Protein AF-A0A7Y1UTW4-F1 (afdb_monomer_lite)

pLDDT: mean 94.78, std 4.52, range [72.5, 98.5]

Sequence (78 aa):
MNTDFKGIIIGGGIMGTSLAYHLILEGWSDVLLLEKGELASGSTWHAAGQITHSTSSYGLASMTKYGTRKYAELESET

Structure (mmCIF, N/CA/C/O backbone):
data_AF-A0A7Y1UTW4-F1
#
_entry.id   AF-A0A7Y1UTW4-F1
#
loop_
_atom_site.group_PDB
_atom_site.id
_atom_site.type_symbol
_atom_site.label_atom_id
_atom_site.label_alt_id
_atom_site.label_comp_id
_atom_site.label_asym_id
_atom_site.label_entity_id
_atom_site.label_seq_id
_atom_site.pdbx_PDB_ins_code
_atom_site.Cartn_x
_atom_site.Cartn_y
_atom_site.Cartn_z
_atom_site.occupancy
_atom_site.B_iso_or_equiv
_atom_site.auth_seq_id
_atom_site.auth_comp_id
_atom_site.auth_asym_id
_atom_site.auth_atom_id
_atom_site.pdbx_PDB_model_num
ATOM 1 N N . MET A 1 1 ? -19.095 -9.857 14.474 1.00 72.50 1 MET A N 1
ATOM 2 C CA . MET A 1 1 ? -18.232 -9.027 13.610 1.00 72.50 1 MET A CA 1
ATOM 3 C C . MET A 1 1 ? -18.729 -7.603 13.764 1.00 72.50 1 MET A C 1
ATOM 5 O O . MET A 1 1 ? -19.944 -7.441 13.746 1.00 72.50 1 MET A O 1
ATOM 9 N N . ASN A 1 2 ? -17.855 -6.624 14.017 1.00 80.81 2 ASN A N 1
ATOM 10 C CA . ASN A 1 2 ? -18.277 -5.220 13.981 1.00 80.81 2 ASN A CA 1
ATOM 11 C C . ASN A 1 2 ? -18.799 -4.922 12.563 1.00 80.81 2 ASN A C 1
ATOM 13 O O . ASN A 1 2 ? -18.219 -5.423 11.598 1.00 80.81 2 ASN A O 1
ATOM 17 N N . THR A 1 3 ? -19.916 -4.210 12.448 1.00 90.06 3 THR A N 1
ATOM 18 C CA . THR A 1 3 ? -20.535 -3.833 11.167 1.00 90.06 3 THR A CA 1
ATOM 19 C C . THR A 1 3 ? -20.428 -2.340 10.882 1.00 90.06 3 THR A C 1
ATOM 21 O O . THR A 1 3 ? -20.699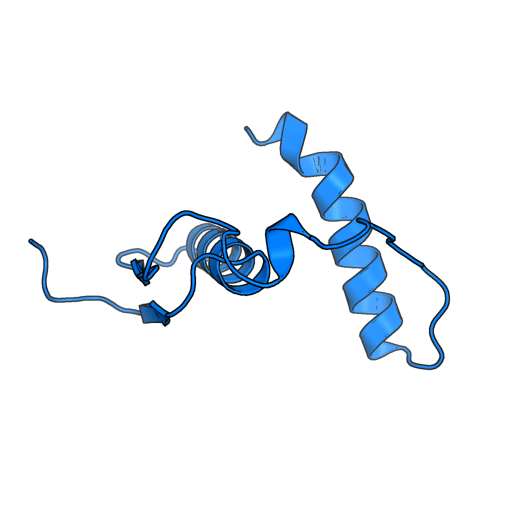 -1.929 9.757 1.00 90.06 3 THR A O 1
ATOM 24 N N . ASP A 1 4 ? -19.995 -1.548 11.863 1.00 93.12 4 ASP A N 1
ATOM 25 C CA . ASP A 1 4 ? -19.826 -0.106 11.739 1.00 93.12 4 ASP A CA 1
ATOM 26 C C . ASP A 1 4 ? -18.347 0.215 11.492 1.00 93.12 4 ASP A C 1
ATOM 28 O O . ASP A 1 4 ? -17.497 0.025 12.363 1.00 93.12 4 ASP A O 1
ATOM 32 N N . PHE A 1 5 ? -18.041 0.698 10.285 1.00 95.38 5 PHE A N 1
ATOM 33 C CA . PHE A 1 5 ? -16.692 1.072 9.854 1.00 95.38 5 PHE A CA 1
ATOM 34 C C . PHE A 1 5 ? -16.682 2.490 9.287 1.00 95.38 5 PHE A C 1
ATOM 36 O O . PHE A 1 5 ? -17.608 2.888 8.578 1.00 95.38 5 PHE A O 1
ATOM 43 N N . LYS A 1 6 ? -15.606 3.241 9.542 1.00 93.31 6 LYS A N 1
ATOM 44 C CA . LYS A 1 6 ? -15.398 4.574 8.946 1.00 93.31 6 LYS A CA 1
ATOM 45 C C . LYS A 1 6 ? -14.955 4.491 7.488 1.00 93.31 6 LYS A C 1
ATOM 47 O O . LYS A 1 6 ? -15.227 5.399 6.708 1.00 93.31 6 LYS A O 1
ATOM 52 N N . GLY A 1 7 ? -14.270 3.409 7.121 1.00 95.56 7 GLY A N 1
ATOM 53 C CA . GLY A 1 7 ? -13.807 3.166 5.761 1.00 95.56 7 GLY A CA 1
ATOM 54 C C . GLY A 1 7 ? -13.654 1.678 5.476 1.00 95.56 7 GLY A C 1
ATOM 55 O O . GLY A 1 7 ? -13.144 0.928 6.308 1.00 95.56 7 GLY A O 1
ATOM 56 N N . ILE A 1 8 ? -14.092 1.260 4.288 1.00 97.69 8 ILE A N 1
ATOM 57 C CA . ILE A 1 8 ? -13.915 -0.104 3.785 1.00 97.69 8 ILE A CA 1
A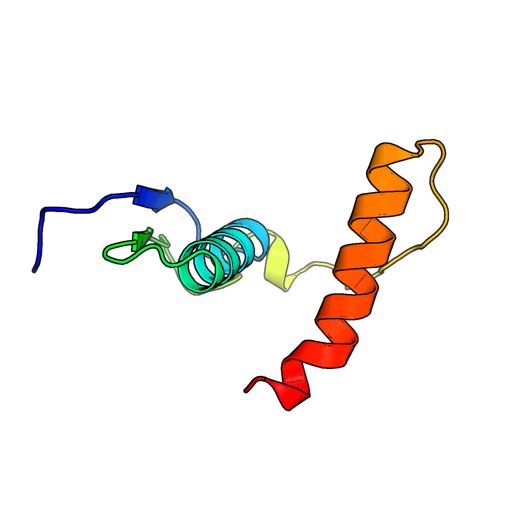TOM 58 C C . ILE A 1 8 ? -13.054 -0.038 2.524 1.00 97.69 8 ILE A C 1
ATOM 60 O O . ILE A 1 8 ? -13.417 0.615 1.546 1.00 97.69 8 ILE A O 1
ATOM 64 N N . ILE A 1 9 ? -11.910 -0.714 2.554 1.00 98.31 9 ILE A N 1
ATOM 65 C CA . ILE A 1 9 ? -10.956 -0.822 1.452 1.00 98.31 9 ILE A CA 1
ATOM 66 C C . ILE A 1 9 ? -11.183 -2.166 0.765 1.00 98.31 9 ILE A C 1
ATOM 68 O O . ILE A 1 9 ? -11.131 -3.213 1.408 1.00 98.31 9 ILE A O 1
ATOM 72 N N . ILE A 1 10 ? -11.427 -2.142 -0.544 1.00 98.25 10 ILE A N 1
ATOM 73 C CA . ILE A 1 10 ? -11.656 -3.346 -1.349 1.00 98.25 10 ILE A CA 1
ATOM 74 C C . ILE A 1 10 ? -10.408 -3.605 -2.197 1.00 98.25 10 ILE A C 1
ATOM 76 O O . ILE A 1 10 ? -10.129 -2.866 -3.141 1.00 98.25 10 ILE A O 1
ATOM 80 N N . GLY A 1 11 ? -9.675 -4.661 -1.851 1.00 98.38 11 GLY A N 1
ATOM 81 C CA . GLY A 1 11 ? -8.431 -5.094 -2.483 1.00 98.38 11 GLY A CA 1
ATOM 82 C C . GLY A 1 11 ? -7.231 -5.019 -1.534 1.00 98.38 11 GLY A C 1
ATOM 83 O O . GLY A 1 11 ? -6.868 -3.950 -1.052 1.00 98.38 11 GLY A O 1
ATOM 84 N N . GLY A 1 12 ? -6.571 -6.153 -1.320 1.00 98.38 12 GLY A N 1
ATOM 85 C CA . GLY A 1 12 ? -5.374 -6.351 -0.496 1.00 98.38 12 GLY A CA 1
ATOM 86 C C . GLY A 1 12 ? -4.062 -6.341 -1.278 1.00 98.38 12 GLY A C 1
ATOM 87 O O . GLY A 1 12 ? -3.085 -6.959 -0.859 1.00 98.38 12 GLY A O 1
ATOM 88 N N . GLY A 1 13 ? -4.027 -5.668 -2.430 1.00 98.50 13 GLY A N 1
ATOM 89 C CA . GLY A 1 13 ? -2.781 -5.343 -3.129 1.00 98.50 13 GLY A CA 1
ATOM 90 C C . GLY A 1 13 ? -2.033 -4.179 -2.469 1.00 98.50 13 GLY A C 1
ATOM 91 O O . GLY A 1 13 ? -2.543 -3.551 -1.541 1.00 98.50 13 GLY A O 1
ATOM 92 N N . ILE A 1 14 ? -0.855 -3.835 -3.002 1.00 97.56 14 ILE A N 1
ATOM 93 C CA . ILE A 1 14 ? 0.028 -2.794 -2.435 1.00 97.56 14 ILE A CA 1
ATOM 94 C C . ILE A 1 14 ? -0.669 -1.445 -2.198 1.00 97.56 14 ILE A C 1
ATOM 96 O O . ILE A 1 14 ? -0.397 -0.770 -1.212 1.00 97.56 14 ILE A O 1
ATOM 100 N N . MET A 1 15 ? -1.599 -1.054 -3.074 1.00 97.75 15 MET A N 1
ATOM 101 C CA . MET A 1 15 ? -2.342 0.199 -2.917 1.00 97.75 15 MET A CA 1
ATOM 102 C C . MET A 1 15 ? -3.323 0.150 -1.742 1.00 97.75 15 MET A C 1
ATOM 104 O O . MET A 1 15 ? -3.438 1.127 -1.009 1.00 97.75 15 MET A O 1
ATOM 108 N N . GLY A 1 16 ? -4.019 -0.974 -1.551 1.00 98.12 16 GLY A N 1
ATOM 109 C CA . GLY A 1 16 ? -5.007 -1.120 -0.484 1.00 98.12 16 GLY A CA 1
ATOM 110 C C . GLY A 1 16 ? -4.359 -1.234 0.889 1.00 98.12 16 GLY A C 1
ATOM 111 O O . GLY A 1 16 ? -4.784 -0.559 1.825 1.00 98.12 16 GLY A O 1
ATOM 112 N N . THR A 1 17 ? -3.281 -2.012 0.999 1.00 97.56 17 THR A N 1
ATOM 113 C CA . THR A 1 17 ? -2.514 -2.126 2.247 1.00 97.56 17 THR A CA 1
ATOM 114 C C . THR A 1 17 ? -1.804 -0.820 2.592 1.00 97.56 17 THR A C 1
ATOM 116 O O . THR A 1 17 ? -1.848 -0.400 3.745 1.00 97.56 17 THR A O 1
ATOM 119 N N . SER A 1 18 ? -1.232 -0.128 1.598 1.00 97.69 18 SER A N 1
ATOM 120 C CA . SER A 1 18 ? -0.652 1.206 1.785 1.00 97.69 18 SER A CA 1
ATOM 121 C C . SER A 1 18 ? -1.701 2.200 2.284 1.00 97.69 18 SER A C 1
ATOM 123 O O . SER A 1 18 ? -1.473 2.865 3.291 1.00 97.69 18 SER A O 1
ATOM 125 N N . LEU A 1 19 ? -2.880 2.269 1.658 1.00 97.81 19 LEU A N 1
ATOM 126 C CA . LEU A 1 19 ? -3.951 3.157 2.116 1.00 97.81 19 LEU A CA 1
ATOM 127 C C . LEU A 1 19 ? -4.384 2.837 3.555 1.00 97.81 19 LEU A C 1
ATOM 129 O O . LEU A 1 19 ? -4.511 3.755 4.361 1.00 97.81 19 LEU A O 1
ATOM 133 N N . ALA A 1 20 ? -4.570 1.556 3.890 1.00 97.62 20 ALA A N 1
ATOM 134 C CA . ALA A 1 20 ? -4.938 1.137 5.242 1.00 97.62 20 ALA A CA 1
ATOM 135 C C . ALA A 1 20 ? -3.898 1.587 6.280 1.00 97.62 20 ALA A C 1
ATOM 137 O O . ALA A 1 20 ? -4.259 2.195 7.285 1.00 97.62 20 ALA A O 1
ATOM 138 N N . TYR A 1 21 ? -2.615 1.345 6.002 1.00 96.50 21 TYR A N 1
ATOM 139 C CA . TYR A 1 21 ? -1.503 1.757 6.859 1.00 96.50 21 TYR A CA 1
ATOM 140 C C . TYR A 1 21 ? -1.496 3.278 7.091 1.00 96.50 21 TYR A C 1
ATOM 142 O O . TYR A 1 21 ? -1.455 3.718 8.239 1.00 96.50 21 TYR A O 1
ATOM 150 N N . HIS A 1 22 ? -1.628 4.090 6.036 1.00 97.00 22 HIS A N 1
ATOM 151 C CA . HIS A 1 22 ? -1.610 5.550 6.180 1.00 97.00 22 HIS A CA 1
ATOM 152 C C . HIS A 1 22 ? -2.851 6.088 6.901 1.00 97.00 22 HIS A C 1
ATOM 154 O O . HIS A 1 22 ? -2.724 7.002 7.707 1.00 97.00 22 HIS A O 1
ATOM 160 N N . LEU A 1 23 ? -4.041 5.522 6.671 1.00 97.38 23 LEU A N 1
ATOM 161 C CA . LEU A 1 23 ? -5.244 5.930 7.406 1.00 97.38 23 LEU A CA 1
ATOM 162 C C . LEU A 1 23 ? -5.085 5.693 8.912 1.00 97.38 23 LEU A C 1
ATOM 164 O O . LEU A 1 23 ? -5.445 6.558 9.709 1.00 97.38 23 LEU A O 1
ATOM 168 N N . ILE A 1 24 ? -4.508 4.553 9.299 1.00 95.44 24 ILE A N 1
ATOM 169 C CA . ILE A 1 24 ? -4.248 4.235 10.707 1.00 95.44 24 ILE A CA 1
ATOM 170 C C . ILE A 1 24 ? -3.232 5.217 11.307 1.00 95.44 24 ILE A C 1
ATOM 172 O O . ILE A 1 24 ? -3.455 5.709 12.413 1.00 95.44 24 ILE A O 1
ATOM 176 N N . LEU A 1 25 ? -2.160 5.559 10.581 1.00 94.69 25 LEU A N 1
ATOM 177 C CA . LEU A 1 25 ? -1.197 6.577 11.025 1.00 94.69 25 LEU A CA 1
ATOM 178 C C . LEU A 1 25 ? -1.828 7.966 11.200 1.00 94.69 25 LEU A C 1
ATOM 180 O O . LEU A 1 25 ? -1.477 8.682 12.133 1.00 94.69 25 LEU A O 1
ATOM 184 N N . GLU A 1 26 ? -2.796 8.323 10.356 1.00 96.62 26 GLU A N 1
ATOM 185 C CA . GLU A 1 26 ? -3.587 9.559 10.467 1.00 96.62 26 GLU A CA 1
ATOM 186 C C . GLU A 1 26 ? -4.678 9.484 11.561 1.00 96.62 26 GLU A C 1
ATOM 188 O O . GLU A 1 26 ? -5.538 10.360 11.667 1.00 96.62 26 GLU A O 1
ATOM 193 N N . GLY A 1 27 ? -4.670 8.436 12.391 1.00 96.69 27 GLY A N 1
ATOM 194 C CA . GLY A 1 27 ? -5.550 8.295 13.551 1.00 96.69 27 GLY A CA 1
ATOM 195 C C . GLY A 1 27 ? -6.934 7.726 13.238 1.00 96.69 27 GLY A C 1
ATOM 196 O O . GLY A 1 27 ? -7.827 7.782 14.091 1.00 96.69 27 GLY A O 1
ATOM 197 N N . TRP A 1 28 ? -7.148 7.169 12.043 1.00 96.19 28 TRP A N 1
ATOM 198 C CA . TRP A 1 28 ? -8.397 6.471 11.758 1.00 96.19 28 TRP A CA 1
ATOM 199 C C . TRP A 1 28 ? -8.461 5.156 12.536 1.00 96.19 28 TRP A C 1
ATOM 201 O O . TRP A 1 28 ? -7.675 4.236 12.328 1.00 96.19 28 TRP A O 1
ATOM 211 N N . SER A 1 29 ? -9.463 5.058 13.404 1.00 90.62 29 SER A N 1
ATOM 212 C CA . SER A 1 29 ? -9.971 3.797 13.939 1.00 90.62 29 SER A CA 1
ATOM 213 C C . SER A 1 29 ? -11.031 3.211 12.994 1.00 90.62 29 SER A C 1
ATOM 215 O O . SER A 1 29 ? -11.636 3.946 12.212 1.00 90.62 29 SER A O 1
ATOM 217 N N . ASP A 1 30 ? -11.304 1.908 13.088 1.00 93.75 30 ASP A N 1
ATOM 218 C CA . ASP A 1 30 ? -12.443 1.261 12.409 1.00 93.75 30 ASP A CA 1
ATOM 219 C C . ASP A 1 30 ? -12.355 1.255 10.868 1.00 93.75 30 ASP A C 1
ATOM 221 O O . ASP A 1 30 ? -13.326 1.546 10.163 1.00 93.75 30 ASP A O 1
ATOM 225 N N . VAL A 1 31 ? -11.177 0.907 10.338 1.00 96.75 31 VAL A N 1
ATOM 226 C CA . VAL A 1 31 ? -10.943 0.654 8.905 1.00 96.75 31 VAL A CA 1
ATOM 227 C C . VAL A 1 31 ? -10.943 -0.853 8.641 1.00 96.75 31 VAL A C 1
ATOM 229 O O . VAL A 1 31 ? -10.233 -1.602 9.311 1.00 96.75 31 VAL A O 1
ATOM 232 N N . LEU A 1 32 ? -11.715 -1.298 7.648 1.00 96.88 32 LEU A N 1
ATOM 233 C CA . LEU A 1 32 ? -11.762 -2.695 7.210 1.00 96.88 32 LEU A CA 1
ATOM 234 C C . LEU A 1 32 ? -11.114 -2.842 5.833 1.00 96.88 32 LEU A C 1
ATOM 236 O O . LEU A 1 32 ? -11.525 -2.169 4.893 1.00 96.88 32 LEU A O 1
ATOM 240 N N . LEU A 1 33 ? -10.158 -3.761 5.688 1.00 97.94 33 LEU A N 1
ATOM 241 C CA . LEU A 1 33 ? -9.637 -4.182 4.387 1.00 97.94 33 LEU A CA 1
ATOM 242 C C . LEU A 1 33 ? -10.216 -5.551 4.023 1.00 97.94 33 LEU A C 1
ATOM 244 O O . LEU A 1 33 ? -10.110 -6.501 4.796 1.00 97.94 33 LEU A O 1
ATOM 248 N N . LEU A 1 34 ? -10.817 -5.644 2.839 1.00 97.75 34 LEU A N 1
ATOM 249 C CA . LEU A 1 34 ? -11.374 -6.871 2.278 1.00 97.75 34 LEU A CA 1
ATOM 250 C C . LEU A 1 34 ? -10.578 -7.284 1.042 1.00 97.75 34 LEU A C 1
ATOM 252 O O . LEU A 1 34 ? -10.480 -6.526 0.080 1.00 97.75 34 LEU A O 1
ATOM 256 N N . GLU A 1 35 ? -10.054 -8.505 1.051 1.00 98.06 35 GLU A N 1
ATOM 257 C CA . GLU A 1 35 ? -9.394 -9.136 -0.093 1.00 98.06 35 GLU A CA 1
ATOM 258 C C . GLU A 1 35 ? -10.154 -10.411 -0.474 1.00 98.06 35 GLU A C 1
ATOM 260 O O . GLU A 1 35 ? -10.660 -11.129 0.388 1.00 98.06 35 GLU A O 1
ATOM 265 N N . LYS A 1 36 ? -10.277 -10.663 -1.781 1.00 97.69 36 LYS A N 1
ATOM 266 C CA . LYS A 1 36 ? -10.940 -11.848 -2.331 1.00 97.69 36 LYS A CA 1
ATOM 267 C C . LYS A 1 36 ? -10.121 -13.116 -2.073 1.00 97.69 36 LYS A C 1
ATOM 269 O O . LYS A 1 36 ? -10.712 -14.168 -1.837 1.00 97.69 36 LYS A O 1
ATOM 274 N N . GLY A 1 37 ? -8.802 -13.029 -2.225 1.00 96.38 37 GLY A N 1
ATOM 275 C CA . GLY A 1 37 ? -7.857 -14.127 -2.045 1.00 96.38 37 GLY A CA 1
ATOM 276 C C . GLY A 1 37 ? -6.909 -13.877 -0.878 1.00 96.38 37 GLY A C 1
ATOM 277 O O . GLY A 1 37 ? -7.337 -13.679 0.257 1.00 96.38 37 GLY A O 1
ATOM 278 N N . GLU A 1 38 ? -5.615 -13.885 -1.176 1.00 97.44 38 GLU A N 1
ATOM 279 C CA . GLU A 1 38 ? -4.551 -13.586 -0.220 1.00 97.44 38 GLU A CA 1
ATOM 280 C C . GLU A 1 38 ? -3.992 -12.184 -0.482 1.00 97.44 38 GLU A C 1
ATOM 282 O O . GLU A 1 38 ? -4.138 -11.625 -1.573 1.00 97.44 38 GLU A O 1
ATOM 287 N N . LEU A 1 39 ? -3.320 -11.596 0.509 1.00 98.12 39 LEU A N 1
ATOM 288 C CA . LEU A 1 39 ? -2.646 -10.316 0.300 1.00 98.12 39 LEU A CA 1
ATOM 289 C C . LEU A 1 39 ? -1.688 -10.406 -0.895 1.00 98.12 39 LEU A C 1
ATOM 291 O O . LEU A 1 39 ? -1.014 -11.412 -1.104 1.00 98.12 39 LEU A O 1
ATOM 295 N N . ALA A 1 40 ? -1.642 -9.337 -1.687 1.00 97.81 40 ALA A N 1
ATOM 296 C CA . ALA A 1 40 ? -0.851 -9.233 -2.911 1.00 97.81 40 ALA A CA 1
ATOM 297 C C . ALA A 1 40 ? -1.195 -10.219 -4.052 1.00 97.81 40 ALA A C 1
ATOM 299 O O . ALA A 1 40 ? -0.550 -10.131 -5.101 1.00 97.81 40 ALA A O 1
ATOM 300 N N . SER A 1 41 ? -2.234 -11.064 -3.947 1.00 97.00 41 SER A N 1
ATOM 301 C CA . SER A 1 41 ? -2.554 -12.083 -4.971 1.00 97.00 41 SER A CA 1
ATOM 302 C C . SER A 1 41 ? -3.008 -11.529 -6.335 1.00 97.00 41 SER A C 1
ATOM 304 O O . SER A 1 41 ? -3.176 -12.290 -7.285 1.00 97.00 41 SER A O 1
ATOM 306 N N . GLY A 1 42 ? -3.225 -10.214 -6.446 1.00 96.56 42 GLY A N 1
ATOM 307 C CA . GLY A 1 42 ? -3.506 -9.503 -7.701 1.00 96.56 42 GLY A CA 1
ATOM 308 C C . GLY A 1 42 ? -2.244 -9.205 -8.523 1.00 96.56 42 GLY A C 1
ATOM 309 O O . GLY A 1 42 ? -1.390 -10.059 -8.705 1.00 96.56 42 GLY A O 1
ATOM 310 N N . SER A 1 43 ? -2.090 -7.977 -9.025 1.00 97.50 43 SER A N 1
ATOM 311 C CA . SER A 1 43 ? -0.900 -7.606 -9.811 1.00 97.50 43 SER A CA 1
ATOM 312 C C . SER A 1 43 ? 0.375 -7.413 -8.986 1.00 97.50 43 SER A C 1
ATOM 314 O O . SER A 1 43 ? 1.473 -7.357 -9.536 1.00 97.50 43 SER A O 1
ATOM 316 N N . THR A 1 44 ? 0.240 -7.290 -7.664 1.00 98.06 44 THR A N 1
ATOM 317 C CA . THR A 1 44 ? 1.354 -6.989 -6.762 1.00 98.06 44 THR A CA 1
ATOM 318 C C . THR A 1 44 ? 2.385 -8.118 -6.709 1.00 98.06 44 THR A C 1
ATOM 320 O O . THR A 1 44 ? 3.571 -7.816 -6.799 1.00 98.06 44 THR A O 1
ATOM 323 N N . TRP A 1 45 ? 1.980 -9.392 -6.615 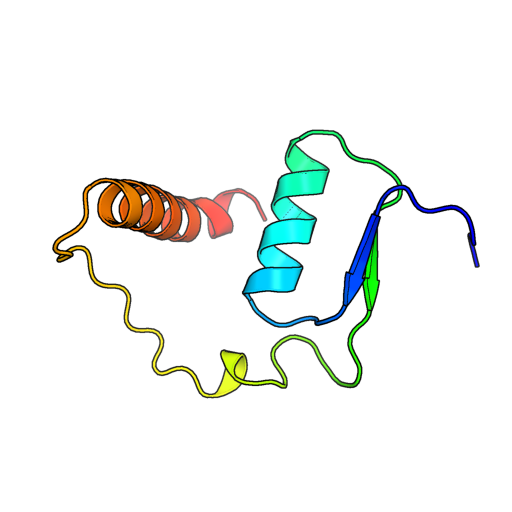1.00 97.19 45 TRP A N 1
ATOM 324 C CA . TRP A 1 45 ? 2.937 -10.505 -6.482 1.00 97.19 45 TRP A CA 1
ATOM 325 C C . TRP A 1 45 ? 3.861 -10.666 -7.697 1.00 97.19 45 TRP A C 1
ATOM 327 O O . TRP A 1 45 ? 5.008 -11.073 -7.543 1.00 97.19 45 TRP A O 1
ATOM 337 N N . HIS A 1 46 ? 3.367 -10.352 -8.899 1.00 96.81 46 HIS A N 1
ATOM 338 C CA . HIS A 1 46 ? 4.116 -10.516 -10.147 1.00 96.81 46 HIS A CA 1
ATOM 339 C C . HIS A 1 46 ? 4.750 -9.208 -10.642 1.00 96.81 46 HIS A C 1
ATOM 341 O O . HIS A 1 46 ? 5.178 -9.115 -11.797 1.00 96.81 46 HIS A O 1
ATOM 347 N N . ALA A 1 47 ? 4.771 -8.161 -9.814 1.00 97.06 47 ALA A N 1
ATOM 348 C CA . ALA A 1 47 ? 5.472 -6.931 -10.142 1.00 97.06 47 ALA A CA 1
ATOM 349 C C . ALA A 1 47 ? 6.991 -7.164 -10.092 1.00 97.06 47 ALA A C 1
ATOM 351 O O . ALA A 1 47 ? 7.506 -7.758 -9.152 1.00 97.06 47 ALA A O 1
ATOM 352 N N . ALA A 1 48 ? 7.733 -6.625 -11.063 1.00 97.50 48 ALA A N 1
ATOM 353 C CA . ALA A 1 48 ? 9.196 -6.740 -11.092 1.00 97.50 48 ALA A CA 1
ATOM 354 C C . ALA A 1 48 ? 9.907 -5.964 -9.959 1.00 97.50 48 ALA A C 1
ATOM 356 O O . ALA A 1 48 ? 11.118 -6.081 -9.803 1.00 97.50 48 ALA A O 1
ATOM 357 N N . GLY A 1 49 ? 9.179 -5.132 -9.203 1.00 94.44 49 GLY A N 1
ATOM 358 C CA . GLY A 1 49 ? 9.717 -4.387 -8.060 1.00 94.44 49 GLY A CA 1
ATOM 359 C C . GLY A 1 49 ? 10.577 -3.167 -8.413 1.00 94.44 49 GLY A C 1
ATOM 360 O O . GLY A 1 49 ? 11.271 -2.642 -7.549 1.00 94.44 49 GLY A O 1
ATOM 361 N N . GLN A 1 50 ? 10.559 -2.692 -9.663 1.00 94.38 50 GLN A N 1
ATOM 362 C CA . GLN A 1 50 ? 11.354 -1.527 -10.066 1.00 94.38 50 GLN A CA 1
ATOM 363 C C . GLN A 1 50 ? 10.792 -0.219 -9.488 1.00 94.38 50 GLN A C 1
ATOM 365 O O . GLN A 1 50 ? 9.622 0.106 -9.686 1.00 94.38 50 GLN A O 1
ATOM 370 N N . ILE A 1 51 ? 11.656 0.572 -8.847 1.00 90.56 51 ILE A N 1
ATOM 371 C CA . ILE A 1 51 ? 11.340 1.908 -8.328 1.00 90.56 51 ILE A CA 1
ATOM 372 C C . ILE A 1 51 ? 12.283 2.911 -9.002 1.00 90.56 51 ILE A C 1
ATOM 374 O O . ILE A 1 51 ? 13.499 2.827 -8.844 1.00 90.56 51 ILE A O 1
ATOM 378 N N . THR A 1 52 ? 11.735 3.851 -9.779 1.00 89.62 52 THR A N 1
ATOM 379 C CA . THR A 1 52 ? 12.507 4.859 -10.530 1.00 89.62 52 THR A CA 1
ATOM 380 C C . THR A 1 52 ? 12.216 6.267 -10.035 1.00 89.62 52 THR A C 1
ATOM 382 O O . THR A 1 52 ? 11.059 6.611 -9.822 1.00 89.62 52 THR A O 1
ATOM 385 N N . HIS A 1 53 ? 13.258 7.093 -9.907 1.00 87.75 53 HIS A N 1
ATOM 386 C CA . HIS A 1 53 ? 13.154 8.510 -9.542 1.00 87.75 53 HIS A CA 1
ATOM 387 C C . HIS A 1 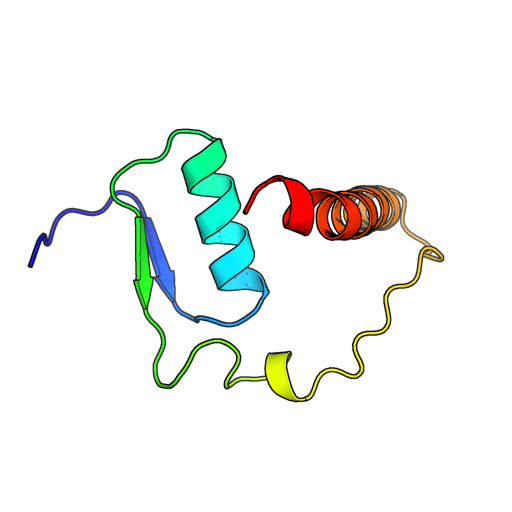53 ? 12.882 9.439 -10.730 1.00 87.75 53 HIS A C 1
ATOM 389 O O . HIS A 1 53 ? 12.454 10.577 -10.536 1.00 87.75 53 HIS A O 1
ATOM 395 N N . SER A 1 54 ? 13.135 8.977 -11.955 1.00 91.12 54 SER A N 1
ATOM 396 C CA . SER A 1 54 ? 13.007 9.796 -13.158 1.00 91.12 54 SER A CA 1
ATOM 397 C C . SER A 1 54 ? 11.552 9.852 -13.614 1.00 91.12 54 SER A C 1
ATOM 399 O O . SER A 1 54 ? 10.970 8.839 -13.993 1.00 91.12 54 SER A O 1
ATOM 401 N N . THR A 1 55 ? 10.966 11.046 -13.602 1.00 90.81 55 THR A N 1
ATOM 402 C CA . THR A 1 55 ? 9.598 11.296 -14.071 1.00 90.81 55 THR A CA 1
ATOM 403 C C . THR A 1 55 ? 9.477 12.706 -14.641 1.00 90.81 55 THR A C 1
ATOM 405 O O . THR A 1 55 ? 10.214 13.610 -14.249 1.00 90.81 55 THR A O 1
ATOM 408 N N . SER A 1 56 ? 8.554 12.894 -15.583 1.00 93.38 56 SER A N 1
ATOM 409 C CA . SER A 1 56 ? 8.286 14.172 -16.254 1.00 93.38 56 SER A CA 1
ATOM 410 C C . SER A 1 56 ? 7.324 15.084 -15.483 1.00 93.38 56 SER A C 1
ATOM 412 O O . SER A 1 56 ? 7.065 16.204 -15.918 1.00 93.38 56 SER A O 1
ATOM 414 N N . SER A 1 57 ? 6.786 14.629 -14.346 1.00 95.81 57 SER A N 1
ATOM 415 C CA . SER A 1 57 ? 5.816 15.372 -13.535 1.00 95.81 57 SER A CA 1
ATOM 416 C C . SER A 1 57 ? 6.341 15.633 -12.130 1.00 95.81 57 SER A C 1
ATOM 418 O O . SER A 1 57 ? 6.761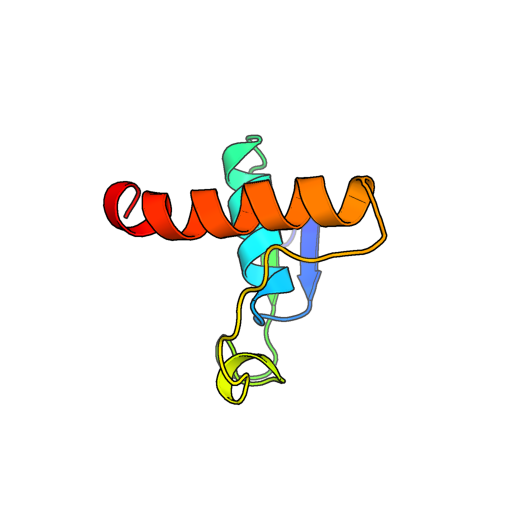 14.711 -11.432 1.00 95.81 57 SER A O 1
ATOM 420 N N . TYR A 1 58 ? 6.234 16.883 -11.677 1.00 94.25 58 TYR A N 1
ATOM 421 C CA . TYR A 1 58 ? 6.603 17.271 -10.315 1.00 94.25 58 TYR A CA 1
ATOM 422 C C . TYR A 1 58 ? 5.776 16.533 -9.251 1.00 94.25 58 TYR A C 1
ATOM 424 O O . TYR A 1 58 ? 6.324 16.060 -8.256 1.00 94.25 58 TYR A O 1
ATOM 432 N N . GLY A 1 59 ? 4.465 16.384 -9.474 1.00 94.75 59 GLY A N 1
ATOM 433 C CA . GLY A 1 59 ? 3.584 15.677 -8.539 1.00 94.75 59 GLY A CA 1
ATOM 434 C C . GLY A 1 59 ? 3.987 14.210 -8.382 1.00 94.75 59 GLY A C 1
ATOM 435 O O . GLY A 1 59 ? 4.133 13.722 -7.262 1.00 94.75 59 GLY A O 1
ATOM 436 N N . LEU A 1 60 ? 4.278 13.540 -9.501 1.00 93.81 60 LEU A N 1
ATOM 437 C CA . LEU A 1 60 ? 4.775 12.163 -9.479 1.00 93.81 60 LEU A CA 1
ATOM 438 C C . LEU A 1 60 ? 6.165 12.073 -8.843 1.00 93.81 60 LEU A C 1
ATOM 440 O O . LEU A 1 60 ? 6.414 11.148 -8.078 1.00 93.81 60 LEU A O 1
ATOM 444 N N . ALA A 1 61 ? 7.049 13.046 -9.089 1.00 94.62 61 ALA A N 1
ATOM 445 C CA . ALA A 1 61 ? 8.373 13.075 -8.468 1.00 94.62 61 ALA A CA 1
ATOM 446 C C . ALA A 1 61 ? 8.269 13.151 -6.938 1.00 94.62 61 ALA A C 1
ATOM 448 O O . ALA A 1 61 ? 9.011 12.464 -6.234 1.00 94.62 61 ALA A O 1
ATOM 449 N N . SER A 1 62 ? 7.321 13.942 -6.425 1.00 94.31 62 SER A N 1
ATOM 450 C CA . SER A 1 62 ? 7.038 14.036 -4.990 1.00 94.31 62 SER A CA 1
ATOM 451 C C . SER A 1 62 ? 6.547 12.702 -4.417 1.00 94.31 62 SER A C 1
ATOM 453 O O . SER A 1 62 ? 7.089 12.227 -3.417 1.00 94.31 62 SER A O 1
ATOM 455 N N . MET A 1 63 ? 5.592 12.047 -5.087 1.00 93.94 63 MET A N 1
ATOM 456 C CA . MET A 1 63 ? 5.067 10.741 -4.665 1.00 93.94 63 MET A CA 1
ATOM 457 C C . MET A 1 63 ? 6.144 9.655 -4.664 1.00 93.94 63 MET A C 1
ATOM 459 O O . MET A 1 63 ? 6.277 8.924 -3.686 1.00 93.94 63 MET A O 1
ATOM 463 N N . THR A 1 64 ? 6.953 9.571 -5.721 1.00 93.94 64 THR A N 1
ATOM 464 C CA . THR A 1 64 ? 8.068 8.623 -5.787 1.00 93.94 64 THR A CA 1
ATOM 465 C C . THR A 1 64 ? 9.088 8.898 -4.689 1.00 93.94 64 THR A C 1
ATOM 467 O O . THR A 1 64 ? 9.525 7.971 -4.014 1.00 93.94 64 THR A O 1
ATOM 470 N N . LYS A 1 65 ? 9.462 10.166 -4.471 1.00 94.31 65 LYS A N 1
ATOM 471 C CA . LYS A 1 65 ? 10.398 10.543 -3.403 1.00 94.31 65 LYS A CA 1
ATOM 472 C C . LYS A 1 65 ? 9.889 10.093 -2.032 1.00 94.31 65 LYS A C 1
ATOM 474 O O . LYS A 1 65 ? 10.683 9.592 -1.238 1.00 94.31 65 LYS A O 1
ATOM 479 N N . TYR A 1 66 ? 8.594 10.269 -1.770 1.00 94.81 66 TYR A N 1
ATOM 480 C CA . TYR A 1 66 ? 7.950 9.775 -0.558 1.00 94.81 66 TYR A CA 1
ATOM 481 C C . TYR A 1 66 ? 7.999 8.244 -0.475 1.00 94.81 66 TYR A C 1
ATOM 483 O O . TYR A 1 66 ? 8.521 7.708 0.498 1.00 94.81 66 TYR A O 1
ATOM 491 N N . GLY A 1 67 ? 7.527 7.550 -1.516 1.00 94.00 67 GLY A N 1
ATOM 492 C CA . GLY A 1 67 ? 7.446 6.089 -1.549 1.00 94.00 67 GLY A CA 1
ATOM 493 C C . GLY A 1 67 ? 8.802 5.408 -1.369 1.00 94.00 67 GLY A C 1
ATOM 494 O O . GLY A 1 67 ? 8.928 4.522 -0.529 1.00 94.00 67 GLY A O 1
ATOM 495 N N . THR A 1 68 ? 9.842 5.861 -2.079 1.00 94.44 68 THR A N 1
ATOM 496 C CA . THR A 1 68 ? 11.195 5.298 -1.934 1.00 94.44 68 THR A CA 1
ATOM 497 C C . THR A 1 68 ? 11.738 5.484 -0.521 1.00 94.44 68 THR A C 1
ATOM 499 O O . THR A 1 68 ? 12.332 4.561 0.028 1.00 94.44 68 THR A O 1
ATOM 502 N N . ARG A 1 69 ? 11.540 6.666 0.080 1.00 94.56 69 ARG A N 1
ATOM 503 C CA . ARG A 1 69 ? 11.974 6.911 1.459 1.00 94.56 69 ARG A CA 1
ATOM 504 C C . ARG A 1 69 ? 11.222 6.010 2.432 1.00 94.56 69 ARG A C 1
ATOM 506 O O . ARG A 1 69 ? 11.858 5.382 3.267 1.00 94.56 69 ARG A O 1
ATOM 513 N N . LYS A 1 70 ? 9.896 5.926 2.300 1.00 94.88 70 LYS A N 1
ATOM 514 C CA . LYS A 1 70 ? 9.069 5.122 3.198 1.00 94.88 70 LYS A CA 1
ATOM 515 C C . LYS A 1 70 ? 9.494 3.655 3.167 1.00 94.88 70 LYS A C 1
ATOM 517 O O . LYS A 1 70 ? 9.695 3.081 4.226 1.00 94.88 70 LYS A O 1
ATOM 522 N N . TYR A 1 71 ? 9.754 3.076 1.993 1.00 94.38 71 TYR A N 1
ATOM 523 C CA . TYR A 1 71 ? 10.266 1.702 1.916 1.00 94.38 71 TYR A CA 1
ATOM 524 C C . TYR A 1 71 ? 11.585 1.478 2.671 1.00 94.38 71 TYR A C 1
ATOM 526 O O . TYR A 1 71 ? 11.770 0.399 3.219 1.00 94.38 71 T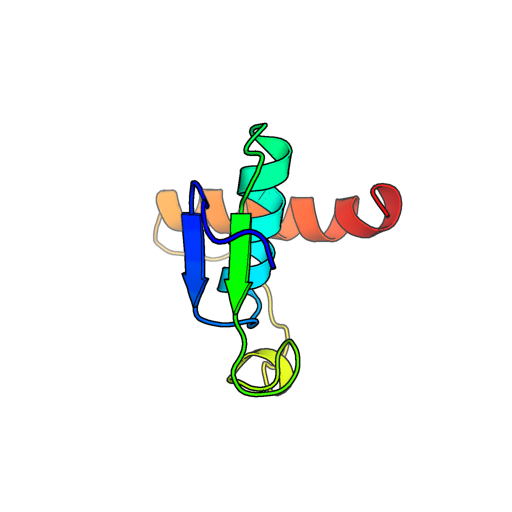YR A O 1
ATOM 534 N N . ALA A 1 72 ? 12.475 2.474 2.737 1.00 93.75 72 ALA A N 1
ATOM 535 C CA . ALA A 1 72 ? 13.717 2.373 3.508 1.00 93.75 72 ALA A CA 1
ATOM 536 C C . ALA A 1 72 ? 13.505 2.482 5.031 1.00 93.75 72 ALA A C 1
ATOM 538 O O . ALA A 1 72 ? 14.354 2.037 5.795 1.00 93.75 72 ALA A O 1
ATOM 539 N N . GLU A 1 73 ? 12.401 3.086 5.472 1.00 95.88 73 GLU A N 1
ATOM 540 C CA . GLU A 1 73 ? 12.069 3.283 6.889 1.00 95.88 73 GLU A CA 1
ATOM 541 C C . GLU A 1 73 ? 11.222 2.134 7.458 1.00 95.88 73 GLU A C 1
ATOM 543 O O . GLU A 1 73 ? 11.328 1.844 8.647 1.00 95.88 73 GLU A O 1
ATOM 548 N N . LEU A 1 74 ? 10.416 1.464 6.621 1.00 95.88 74 LEU A N 1
ATOM 549 C CA . LEU A 1 74 ? 9.419 0.474 7.058 1.00 95.88 74 LEU A CA 1
ATOM 550 C C . LEU A 1 74 ? 9.985 -0.622 7.970 1.00 95.88 74 LEU A C 1
ATOM 552 O O . LEU A 1 74 ? 9.350 -0.945 8.966 1.00 95.88 74 LEU A O 1
ATOM 556 N N . GLU A 1 75 ? 11.172 -1.163 7.675 1.00 95.19 75 GLU A N 1
ATOM 557 C CA . GLU A 1 75 ? 11.792 -2.212 8.504 1.00 95.19 75 GLU A CA 1
ATOM 558 C C . GLU A 1 75 ? 12.034 -1.748 9.947 1.00 95.19 75 GLU A C 1
ATOM 560 O O . GLU A 1 75 ? 11.936 -2.541 10.868 1.00 95.19 75 GLU A O 1
ATOM 565 N N . SER A 1 76 ? 12.310 -0.461 10.167 1.00 96.06 76 SER A N 1
ATOM 566 C CA . SER A 1 76 ? 12.508 0.077 11.520 1.00 96.06 76 SER A CA 1
ATOM 567 C C . SER A 1 76 ? 11.204 0.358 12.272 1.00 96.06 76 SER A C 1
ATOM 569 O O . SER A 1 76 ? 11.221 0.537 13.489 1.00 96.06 76 SER A O 1
ATOM 571 N N . GLU A 1 77 ? 10.081 0.426 11.555 1.00 91.56 77 GLU A N 1
ATOM 572 C CA . GLU A 1 77 ? 8.752 0.692 12.108 1.00 91.56 77 GLU A CA 1
ATOM 573 C C . GLU A 1 77 ? 7.982 -0.598 12.456 1.00 91.56 77 GLU A C 1
ATOM 575 O O . GLU A 1 77 ? 6.904 -0.513 13.053 1.00 91.56 77 GLU A O 1
ATOM 580 N N . THR A 1 78 ? 8.515 -1.774 12.090 1.00 74.12 78 THR A N 1
ATOM 581 C CA . THR A 1 78 ? 7.909 -3.104 12.312 1.00 74.12 78 THR A CA 1
ATOM 582 C C . THR A 1 78 ? 8.826 -4.039 13.085 1.00 74.12 78 THR A C 1
ATOM 584 O O . THR A 1 78 ? 8.275 -4.869 13.843 1.00 74.12 78 THR A O 1
#

Secondary structure (DSSP, 8-state):
-----SEEEE--SHHHHHHHHHHHHTT--SEEEE-SSSTTTTTTTT---------S-HHHHHHHHHHHHHHHHHHHH-

Radius of gyration: 14.65 Å; chains: 1; bounding box: 34×31×30 Å

Foldseek 3Di:
DDPDAPEEFEAQEPVRVVVVVVCVVVVGDRYHYDYPDDHNPPVRVVDPPDQDCDDPDPVVNVVSVVVVVCVVCVVVVD